Protein AF-A0A167HSF1-F1 (afdb_monomer_lite)

Foldseek 3Di:
DDDDVVVLVVVLVVQLVVLVVVLPPQPLSSQVSSQVVLVVVLVPDDPVCSVVSQVSSCVSPHDDPVRSVVVCVVCVVVQHHSSRHHQCGDPVNHNVDPDD

Secondary structure (DSSP, 8-state):
----HHHHHHHHHHHHHHHHHHTTT-HHHHHHHHHHHHHHHHHTS-HHHHHHHHHHHGGGT---HHHHHHHHHHHHHTTB-TTSSBTTT-TT-TT-----

Sequence (100 aa):
MRFNEAAWRVLCIASANMAVKLSACSHDLYSTTFSSEIDAQVSYFPKEHRGFALQIAREWEYASAQVRAATQQWNADNGLCFHGIELGCCPAGCGSGLGD

Structure (mmCIF, N/CA/C/O backbone):
data_AF-A0A167HSF1-F1
#
_entry.id   AF-A0A167HSF1-F1
#
loop_
_atom_site.group_PDB
_atom_site.id
_atom_site.type_symbol
_atom_site.label_atom_id
_atom_site.label_alt_id
_atom_site.label_comp_id
_atom_site.label_asym_id
_atom_site.label_entity_id
_atom_site.label_seq_id
_atom_site.pdbx_PDB_ins_code
_atom_site.Cartn_x
_atom_site.Cartn_y
_atom_site.Cartn_z
_atom_site.occupancy
_atom_site.B_iso_or_equiv
_atom_site.auth_seq_id
_atom_site.auth_comp_id
_atom_site.auth_asym_id
_atom_site.auth_atom_id
_atom_site.pdbx_PDB_model_num
ATOM 1 N N . MET A 1 1 ? -15.501 -1.965 21.349 1.00 65.06 1 MET A N 1
ATOM 2 C CA . MET A 1 1 ? -14.063 -1.607 21.417 1.00 65.06 1 MET A CA 1
ATOM 3 C C . MET A 1 1 ? -13.847 -0.355 20.574 1.00 65.06 1 MET A C 1
ATOM 5 O O . MET A 1 1 ? -14.375 -0.309 19.471 1.00 65.06 1 MET A O 1
ATOM 9 N N . ARG A 1 2 ? -13.170 0.679 21.093 1.00 86.81 2 ARG A N 1
ATOM 10 C CA . ARG A 1 2 ? -12.974 1.962 20.388 1.00 86.81 2 ARG A CA 1
ATOM 11 C C . ARG A 1 2 ? -11.765 1.877 19.450 1.00 86.81 2 ARG A C 1
ATOM 13 O O . ARG A 1 2 ? -10.728 1.366 19.860 1.00 86.81 2 ARG A O 1
ATOM 20 N N . PHE A 1 3 ? -11.897 2.389 18.228 1.00 94.75 3 PHE A N 1
ATOM 21 C CA . PHE A 1 3 ? -10.785 2.523 17.286 1.00 94.75 3 PHE A CA 1
ATOM 22 C C . PHE A 1 3 ? -9.785 3.583 17.768 1.00 94.75 3 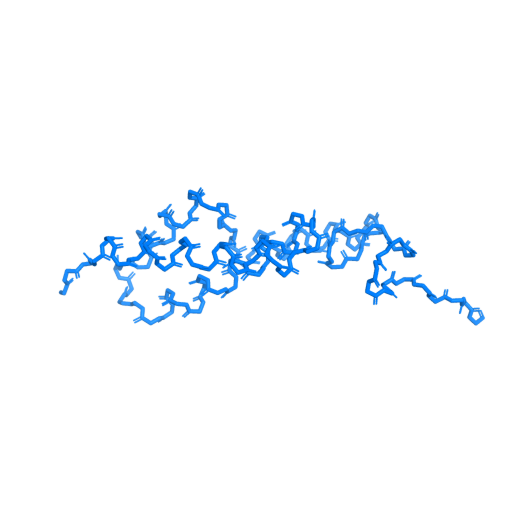PHE A C 1
ATOM 24 O O . PHE A 1 3 ? -10.189 4.673 18.178 1.00 94.75 3 PHE A O 1
ATOM 31 N N . ASN A 1 4 ? -8.488 3.272 17.723 1.00 96.50 4 ASN A N 1
ATOM 32 C CA . ASN A 1 4 ? -7.426 4.216 18.063 1.00 96.50 4 ASN A CA 1
ATOM 33 C C . ASN A 1 4 ? -6.831 4.816 16.783 1.00 96.50 4 ASN A C 1
ATOM 35 O O . ASN A 1 4 ? -5.856 4.304 16.237 1.00 96.50 4 ASN A O 1
ATOM 39 N N . GLU A 1 5 ? -7.431 5.910 16.314 1.00 97.38 5 GLU A N 1
ATOM 40 C CA . GLU A 1 5 ? -7.009 6.589 15.085 1.00 97.38 5 GLU A CA 1
ATOM 41 C C . GLU A 1 5 ? -5.572 7.114 15.153 1.00 97.38 5 GLU A C 1
ATOM 43 O O . GLU A 1 5 ? -4.826 6.970 14.188 1.00 97.38 5 GLU A O 1
ATOM 48 N N . ALA A 1 6 ? -5.154 7.673 16.291 1.00 97.94 6 ALA A N 1
ATOM 49 C CA . ALA A 1 6 ? -3.805 8.211 16.440 1.00 97.94 6 ALA A CA 1
ATOM 50 C C . ALA A 1 6 ? -2.741 7.114 16.272 1.00 97.94 6 ALA A C 1
ATOM 52 O O . ALA A 1 6 ? -1.778 7.295 15.530 1.00 97.94 6 ALA A O 1
ATOM 53 N N . ALA A 1 7 ? -2.946 5.952 16.902 1.00 97.81 7 ALA A N 1
ATOM 54 C CA . ALA A 1 7 ? -2.046 4.812 16.736 1.00 97.81 7 ALA A CA 1
ATOM 55 C C . ALA A 1 7 ? -2.049 4.284 15.293 1.00 97.81 7 ALA A C 1
ATOM 57 O O . ALA A 1 7 ? -0.989 3.964 14.758 1.00 97.81 7 ALA A O 1
ATOM 58 N N . TRP A 1 8 ? -3.218 4.240 14.646 1.00 98.38 8 TRP A N 1
ATOM 59 C CA . TRP A 1 8 ? -3.321 3.813 13.252 1.00 98.38 8 TRP A CA 1
ATOM 60 C C . TRP A 1 8 ? -2.562 4.741 12.299 1.00 98.38 8 TRP A C 1
ATOM 62 O O . TRP A 1 8 ? -1.789 4.268 11.473 1.00 98.38 8 TRP A O 1
ATOM 72 N N . ARG A 1 9 ? -2.696 6.062 12.462 1.00 98.62 9 ARG A N 1
ATOM 73 C CA . ARG A 1 9 ? -1.960 7.052 11.660 1.00 98.62 9 ARG A CA 1
ATOM 74 C C . ARG A 1 9 ? -0.444 6.920 11.827 1.00 98.62 9 ARG A C 1
ATOM 76 O O . ARG A 1 9 ? 0.276 6.985 10.837 1.00 98.62 9 ARG A O 1
ATOM 83 N N . VAL A 1 10 ? 0.046 6.685 13.049 1.00 98.62 10 VAL A N 1
ATOM 84 C CA . VAL A 1 10 ? 1.482 6.435 13.299 1.00 98.62 10 VAL A CA 1
ATOM 85 C C . VAL A 1 10 ? 1.966 5.194 12.547 1.00 98.62 10 VAL A C 1
ATOM 87 O O . VAL A 1 10 ? 3.037 5.230 11.940 1.00 98.62 10 VAL A O 1
ATOM 90 N N . LEU A 1 11 ? 1.170 4.123 12.538 1.00 98.50 11 LEU A N 1
ATOM 91 C CA . LEU A 1 11 ? 1.473 2.923 11.763 1.00 98.50 11 LEU A CA 1
ATOM 92 C C . LEU A 1 11 ? 1.484 3.224 10.259 1.00 98.50 11 LEU A C 1
ATOM 94 O O . LEU A 1 11 ? 2.458 2.875 9.601 1.00 98.50 11 LEU A O 1
ATOM 98 N N . CYS A 1 12 ? 0.481 3.928 9.721 1.00 98.69 12 CYS A N 1
ATOM 99 C CA . CYS A 1 12 ? 0.462 4.305 8.303 1.00 98.69 12 CYS A CA 1
ATOM 100 C C . CYS A 1 12 ? 1.712 5.103 7.902 1.00 98.69 12 CYS A C 1
ATOM 102 O O . CYS A 1 12 ? 2.326 4.791 6.886 1.00 98.69 12 CYS A O 1
ATOM 104 N N . ILE A 1 13 ? 2.142 6.068 8.722 1.00 98.75 13 ILE A N 1
ATOM 105 C CA . ILE A 1 13 ? 3.375 6.836 8.487 1.00 98.75 13 ILE A CA 1
ATOM 106 C C . ILE A 1 13 ? 4.600 5.913 8.460 1.00 98.75 13 ILE A C 1
ATOM 108 O O . ILE A 1 13 ? 5.448 6.032 7.575 1.00 98.75 13 ILE A O 1
ATOM 112 N N . ALA A 1 14 ? 4.711 4.988 9.417 1.00 98.62 14 ALA A N 1
ATOM 113 C CA . ALA A 1 14 ? 5.828 4.049 9.472 1.00 98.62 14 ALA A CA 1
ATOM 114 C C . ALA A 1 14 ? 5.855 3.120 8.245 1.00 98.62 14 ALA A C 1
ATOM 116 O O . ALA A 1 14 ? 6.905 2.977 7.612 1.00 98.62 14 ALA A O 1
ATOM 117 N N . SER A 1 15 ? 4.708 2.551 7.867 1.00 98.56 15 SER A N 1
ATOM 118 C CA . SER A 1 15 ? 4.566 1.690 6.688 1.00 98.56 15 SER A CA 1
ATOM 119 C C . SER A 1 15 ? 4.859 2.445 5.391 1.00 98.56 15 SER A C 1
ATOM 121 O O . SER A 1 15 ? 5.575 1.923 4.539 1.00 98.56 15 SER A O 1
ATOM 123 N N . ALA A 1 16 ? 4.389 3.688 5.251 1.00 98.56 16 ALA A N 1
ATOM 124 C CA . ALA A 1 16 ? 4.671 4.525 4.085 1.00 98.56 16 ALA A CA 1
ATOM 125 C C . ALA A 1 16 ? 6.169 4.850 3.977 1.00 98.56 16 ALA A C 1
ATOM 127 O O . ALA A 1 16 ? 6.770 4.674 2.919 1.00 98.56 16 ALA A O 1
ATOM 128 N N . ASN A 1 17 ? 6.817 5.226 5.084 1.00 98.25 17 ASN A N 1
ATOM 129 C CA . ASN A 1 17 ? 8.261 5.477 5.113 1.00 98.25 17 ASN A CA 1
ATOM 130 C C . ASN A 1 17 ? 9.084 4.234 4.744 1.00 98.25 17 ASN A C 1
ATOM 132 O O . ASN A 1 17 ? 10.121 4.349 4.088 1.00 98.25 17 ASN A O 1
ATOM 136 N N . MET A 1 18 ? 8.646 3.046 5.166 1.00 97.94 18 MET A N 1
ATOM 137 C CA . MET A 1 18 ? 9.274 1.789 4.759 1.00 97.94 18 MET A CA 1
ATOM 138 C C . MET A 1 18 ? 9.058 1.507 3.271 1.00 97.94 18 MET A C 1
ATOM 140 O O . MET A 1 18 ? 10.019 1.186 2.576 1.00 97.94 18 MET A O 1
ATOM 144 N N . ALA A 1 19 ? 7.838 1.697 2.765 1.00 97.62 19 ALA A N 1
ATOM 145 C CA . ALA A 1 19 ? 7.527 1.521 1.351 1.00 97.62 19 ALA A CA 1
ATOM 146 C C . ALA A 1 19 ? 8.349 2.466 0.459 1.00 97.62 19 ALA A C 1
ATOM 148 O O . ALA A 1 19 ? 8.896 2.016 -0.541 1.00 97.62 19 ALA A O 1
ATOM 149 N N . VAL A 1 20 ? 8.537 3.734 0.849 1.00 97.00 20 VAL A N 1
ATOM 150 C CA . VAL A 1 20 ? 9.404 4.683 0.123 1.00 97.00 20 VAL A CA 1
ATOM 151 C C . VAL A 1 20 ? 10.826 4.136 -0.009 1.00 97.00 20 VAL A C 1
ATOM 153 O O . VAL A 1 20 ? 11.375 4.123 -1.108 1.00 97.00 20 VAL A O 1
ATOM 156 N N . LYS A 1 21 ? 11.414 3.620 1.077 1.00 95.62 21 LYS A N 1
ATOM 157 C CA . LYS A 1 21 ? 12.781 3.067 1.056 1.00 95.62 21 LYS A CA 1
ATOM 158 C C . LYS A 1 21 ? 12.910 1.840 0.156 1.00 95.62 21 LYS A C 1
ATOM 160 O O . LYS A 1 21 ? 13.946 1.656 -0.471 1.00 95.62 21 LYS A O 1
ATOM 165 N N . LEU A 1 22 ? 11.871 1.009 0.108 1.00 91.94 22 LEU A N 1
ATOM 166 C CA . LEU A 1 22 ? 11.843 -0.220 -0.687 1.00 91.94 22 LEU A CA 1
ATOM 167 C C . LEU A 1 22 ? 11.437 0.020 -2.146 1.00 91.94 22 LEU A C 1
ATOM 169 O O . LEU A 1 22 ? 11.649 -0.848 -2.984 1.00 91.94 22 LEU A O 1
ATOM 173 N N . SER A 1 23 ? 10.878 1.190 -2.456 1.00 91.62 23 SER A N 1
ATOM 174 C CA . SER A 1 23 ? 10.298 1.476 -3.767 1.00 91.62 23 SER A CA 1
ATOM 175 C C . SER A 1 23 ? 11.315 1.671 -4.888 1.00 91.62 23 SER A C 1
ATOM 177 O O . SER A 1 23 ? 10.926 1.613 -6.048 1.00 91.62 23 SER A O 1
ATOM 179 N N . ALA A 1 24 ? 12.589 1.942 -4.580 1.00 84.62 24 ALA A N 1
ATOM 180 C CA . ALA A 1 24 ? 13.588 2.343 -5.578 1.00 84.62 24 ALA A CA 1
ATOM 181 C C . ALA A 1 24 ? 13.064 3.435 -6.548 1.00 84.62 24 ALA A C 1
ATOM 183 O O . ALA A 1 24 ? 13.348 3.403 -7.743 1.00 84.62 24 ALA A O 1
ATOM 184 N N . CYS A 1 25 ? 12.271 4.382 -6.025 1.00 85.88 25 CYS A N 1
ATOM 185 C CA . CYS A 1 25 ? 11.571 5.444 -6.764 1.00 85.88 25 CYS A CA 1
ATOM 186 C C . CYS A 1 25 ? 10.440 4.988 -7.711 1.00 85.88 25 CYS A C 1
ATOM 188 O O . CYS A 1 25 ? 9.911 5.814 -8.452 1.00 85.88 25 CYS A O 1
ATOM 190 N N . SER A 1 26 ? 10.023 3.720 -7.678 1.00 91.44 26 SER A N 1
ATOM 191 C CA . SER A 1 26 ? 8.829 3.239 -8.381 1.00 91.44 26 SER A CA 1
ATOM 192 C C . SER A 1 26 ? 7.556 3.493 -7.570 1.00 91.44 26 SER A C 1
ATOM 194 O O . SER A 1 26 ? 7.409 3.027 -6.436 1.00 91.44 26 SER A O 1
ATOM 196 N N . HIS A 1 27 ? 6.594 4.182 -8.185 1.00 93.31 27 HIS A N 1
ATOM 197 C CA . HIS A 1 27 ? 5.271 4.398 -7.597 1.00 93.31 27 HIS A CA 1
ATOM 198 C C . HIS A 1 27 ? 4.492 3.089 -7.417 1.00 93.31 27 HIS A C 1
ATOM 200 O O . HIS A 1 27 ? 3.946 2.841 -6.342 1.00 93.31 27 HIS A O 1
ATOM 206 N N . ASP A 1 28 ? 4.528 2.196 -8.404 1.00 93.50 28 ASP A N 1
ATOM 207 C CA . ASP A 1 28 ? 3.833 0.906 -8.343 1.00 93.50 28 ASP A CA 1
ATOM 208 C C . ASP A 1 28 ? 4.381 0.007 -7.236 1.00 93.50 28 ASP A C 1
ATOM 210 O O . ASP A 1 28 ? 3.620 -0.669 -6.530 1.00 93.50 28 ASP A O 1
ATOM 214 N N . LEU A 1 29 ? 5.704 0.023 -7.043 1.00 93.62 29 LEU A N 1
ATOM 215 C CA . LEU A 1 29 ? 6.341 -0.720 -5.965 1.00 93.62 29 LEU A CA 1
ATOM 216 C C . LEU A 1 29 ? 6.027 -0.101 -4.602 1.00 93.62 29 LEU A C 1
ATOM 218 O O . LEU A 1 29 ? 5.748 -0.844 -3.657 1.00 93.62 29 LEU A O 1
ATOM 222 N N . TYR A 1 30 ? 6.001 1.232 -4.497 1.00 97.06 30 TYR A N 1
ATOM 223 C CA . TYR A 1 30 ? 5.520 1.921 -3.298 1.00 97.06 30 TYR A CA 1
ATOM 224 C C . TYR A 1 30 ? 4.078 1.508 -2.969 1.00 97.06 30 TYR A C 1
ATOM 226 O O . TYR A 1 30 ? 3.827 0.983 -1.881 1.00 97.06 30 TYR A O 1
ATOM 234 N N . SER A 1 31 ? 3.150 1.671 -3.917 1.00 96.81 31 SER A N 1
ATOM 235 C CA . SER A 1 31 ? 1.723 1.403 -3.720 1.00 96.81 31 SER A CA 1
ATOM 236 C C . SER A 1 31 ? 1.476 -0.062 -3.363 1.00 96.81 31 SER A C 1
ATOM 238 O O . SER A 1 31 ? 0.719 -0.363 -2.436 1.00 96.81 31 SER A O 1
ATOM 240 N N . THR A 1 32 ? 2.178 -0.987 -4.023 1.00 96.31 32 THR A N 1
ATOM 241 C CA . THR A 1 32 ? 2.104 -2.422 -3.725 1.00 96.31 32 THR A CA 1
ATOM 242 C C . THR A 1 32 ? 2.622 -2.744 -2.330 1.00 96.31 32 THR A C 1
ATOM 244 O O . THR A 1 32 ? 1.948 -3.460 -1.589 1.00 96.31 32 THR A O 1
ATOM 247 N N . THR A 1 33 ? 3.782 -2.205 -1.956 1.00 97.12 33 THR A N 1
ATOM 248 C CA . THR A 1 33 ? 4.418 -2.481 -0.661 1.00 97.12 33 THR A CA 1
ATOM 249 C C . THR A 1 33 ? 3.594 -1.914 0.488 1.00 97.12 33 THR A C 1
ATOM 251 O O . THR A 1 33 ? 3.242 -2.644 1.414 1.00 97.12 33 THR A O 1
ATOM 254 N N . PHE A 1 34 ? 3.236 -0.630 0.407 1.00 98.62 34 PHE A N 1
ATOM 255 C CA . PHE A 1 34 ? 2.429 0.037 1.421 1.00 98.62 34 PHE A CA 1
ATOM 256 C C . PHE A 1 34 ? 1.071 -0.648 1.582 1.00 98.62 34 PHE A C 1
ATOM 258 O O . PHE A 1 34 ? 0.690 -1.018 2.691 1.00 98.62 34 PHE A O 1
ATOM 265 N N . SER A 1 35 ? 0.356 -0.877 0.478 1.00 98.62 35 SER A N 1
ATOM 266 C CA . SER A 1 35 ? -1.007 -1.402 0.555 1.00 98.62 35 SER A CA 1
ATOM 267 C C . SER A 1 35 ? -1.060 -2.846 1.041 1.00 98.62 35 SER A C 1
ATOM 269 O O . SER A 1 35 ? -1.966 -3.180 1.797 1.00 98.62 35 SER A O 1
ATOM 271 N N . SER A 1 36 ? -0.081 -3.687 0.684 1.00 98.25 36 SER A N 1
ATOM 272 C CA . SER A 1 36 ? 0.020 -5.049 1.230 1.00 98.25 36 SER A CA 1
ATOM 273 C C . SER A 1 36 ? 0.227 -5.058 2.747 1.00 98.25 36 SER A C 1
ATOM 275 O O . SER A 1 36 ? -0.382 -5.872 3.438 1.00 98.25 36 SER A O 1
ATOM 277 N N . GLU A 1 37 ? 1.054 -4.153 3.278 1.00 98.56 37 GLU A N 1
ATOM 278 C CA . GLU A 1 37 ? 1.244 -4.024 4.727 1.00 98.56 37 GLU A CA 1
ATOM 279 C C . GLU A 1 37 ? -0.047 -3.551 5.409 1.00 98.56 37 GLU A C 1
ATOM 281 O O . GLU A 1 37 ? -0.473 -4.120 6.412 1.00 98.56 37 GLU A O 1
ATOM 286 N N . ILE A 1 38 ? -0.730 -2.556 4.834 1.00 98.75 38 ILE A N 1
ATOM 287 C 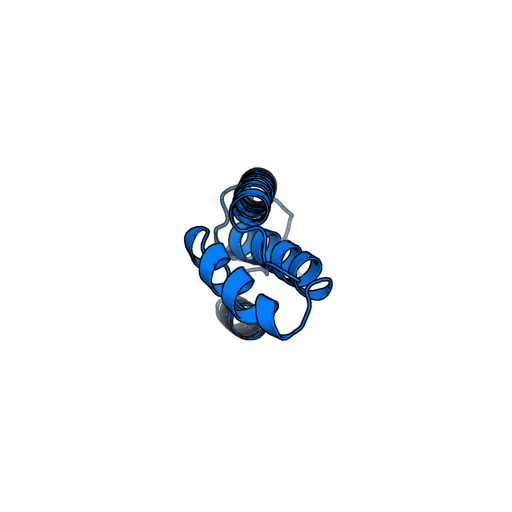CA . ILE A 1 38 ? -2.019 -2.085 5.352 1.00 98.75 38 ILE A CA 1
ATOM 288 C C . ILE A 1 38 ? -3.072 -3.200 5.335 1.00 98.75 38 ILE A C 1
ATOM 290 O O . ILE A 1 38 ? -3.766 -3.381 6.336 1.00 98.75 38 ILE A O 1
ATOM 294 N N . ASP A 1 39 ? -3.166 -3.978 4.254 1.00 98.62 39 ASP A N 1
ATOM 295 C CA . ASP A 1 39 ? -4.066 -5.133 4.152 1.00 98.62 39 ASP A CA 1
ATOM 296 C C . ASP A 1 39 ? -3.811 -6.137 5.291 1.00 98.62 39 ASP A C 1
ATOM 298 O O . ASP A 1 39 ? -4.750 -6.585 5.962 1.00 98.62 39 ASP A O 1
ATOM 302 N N . ALA A 1 40 ? -2.536 -6.445 5.560 1.00 98.44 40 ALA A N 1
ATOM 303 C CA . ALA A 1 40 ? -2.138 -7.344 6.638 1.00 98.44 40 ALA A CA 1
ATOM 304 C C . ALA A 1 40 ? -2.546 -6.797 8.013 1.00 98.44 40 ALA A C 1
ATOM 306 O O . ALA A 1 40 ? -3.147 -7.517 8.811 1.00 98.44 40 ALA A O 1
ATOM 307 N N . GLN A 1 41 ? -2.299 -5.515 8.281 1.00 98.25 41 GLN A N 1
ATOM 308 C CA . GLN A 1 41 ? -2.609 -4.886 9.567 1.00 98.25 41 GLN A CA 1
ATOM 309 C C . GLN A 1 41 ? -4.120 -4.752 9.804 1.00 98.25 41 GLN A C 1
ATOM 311 O O . GLN A 1 41 ? -4.626 -5.090 10.877 1.00 98.25 41 GLN A O 1
ATOM 316 N N . VAL A 1 42 ? -4.877 -4.349 8.780 1.00 97.94 42 VAL A N 1
ATOM 317 C CA . VAL A 1 42 ? -6.342 -4.241 8.847 1.00 97.94 42 VAL A CA 1
ATOM 318 C C . VAL A 1 42 ? -7.006 -5.603 9.059 1.00 97.94 42 VAL A C 1
ATOM 320 O O . VAL A 1 42 ? -8.085 -5.677 9.659 1.00 97.94 42 VAL A O 1
ATOM 323 N N .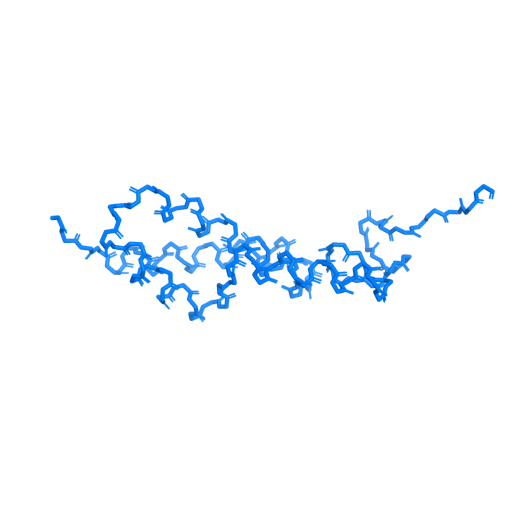 SER A 1 43 ? -6.372 -6.701 8.634 1.00 97.56 43 SER A N 1
ATOM 324 C CA . SER A 1 43 ? -6.898 -8.054 8.846 1.00 97.56 43 SER A CA 1
ATOM 325 C C . SER A 1 43 ? -7.083 -8.404 10.333 1.00 97.56 43 SER A C 1
ATOM 327 O O . SER A 1 43 ? -8.007 -9.153 10.667 1.00 97.56 43 SER A O 1
ATOM 329 N N . TYR A 1 44 ? -6.299 -7.789 11.229 1.00 96.31 44 TYR A N 1
ATOM 330 C CA . TYR A 1 44 ? -6.400 -7.969 12.681 1.00 96.31 44 TYR A CA 1
ATOM 331 C C . TYR A 1 44 ? -7.497 -7.120 13.336 1.00 96.31 44 TYR A C 1
ATOM 333 O O . TYR A 1 44 ? -7.851 -7.354 14.492 1.00 96.31 44 TYR A O 1
ATOM 341 N N . PHE A 1 45 ? -8.069 -6.140 12.629 1.00 96.62 45 PHE A N 1
ATOM 342 C CA . PHE A 1 45 ? -9.123 -5.298 13.189 1.00 96.62 45 PHE A CA 1
ATOM 343 C C . PHE A 1 45 ? -10.496 -5.987 13.163 1.00 96.62 45 PHE A C 1
ATOM 345 O O . PHE A 1 45 ? -10.802 -6.743 12.225 1.00 96.62 45 PHE A O 1
ATOM 352 N N . PRO A 1 46 ? -11.371 -5.680 14.147 1.00 96.69 46 PRO A N 1
ATOM 353 C CA . PRO A 1 46 ? -12.797 -5.981 14.062 1.00 96.69 46 PRO A CA 1
ATOM 354 C C . PRO A 1 46 ? -13.390 -5.465 12.749 1.00 96.69 46 PRO A C 1
ATOM 356 O O . PRO A 1 46 ? -12.998 -4.398 12.268 1.00 96.69 46 PRO A O 1
ATOM 359 N N . LYS A 1 47 ? -14.337 -6.213 12.167 1.00 96.31 47 LYS A N 1
ATOM 360 C CA . LYS A 1 47 ? -14.906 -5.908 10.842 1.00 96.31 47 LYS A CA 1
ATOM 361 C C . LYS A 1 47 ? -15.462 -4.485 10.758 1.00 96.31 47 LYS A C 1
ATOM 363 O O . LYS A 1 47 ? -15.276 -3.849 9.725 1.00 96.31 47 LYS A O 1
ATOM 368 N N . GLU A 1 48 ? -16.072 -3.975 11.831 1.00 95.94 48 GLU A N 1
ATOM 369 C CA . GLU A 1 48 ? -16.621 -2.616 11.866 1.00 95.94 48 GLU A CA 1
ATOM 370 C C . GLU A 1 48 ? -15.564 -1.508 11.705 1.00 95.94 48 GLU A C 1
ATOM 372 O O . GLU A 1 48 ? -15.885 -0.429 11.216 1.00 95.94 48 GLU A O 1
ATOM 377 N N . HIS A 1 49 ? -14.299 -1.772 12.053 1.00 96.75 49 HIS A N 1
ATOM 378 C CA . HIS A 1 49 ? -13.221 -0.776 12.008 1.00 96.75 49 HIS A CA 1
ATOM 379 C C . HIS A 1 49 ? -12.403 -0.820 10.719 1.00 96.75 49 HIS A C 1
ATOM 381 O O . HIS A 1 49 ? -11.704 0.141 10.402 1.00 96.75 49 HIS A O 1
ATOM 387 N N . ARG A 1 50 ? -12.490 -1.912 9.949 1.00 97.56 50 ARG A N 1
ATOM 388 C CA . ARG A 1 50 ? -11.658 -2.114 8.751 1.00 97.56 50 ARG A CA 1
ATOM 389 C C . ARG A 1 50 ? -11.888 -1.043 7.693 1.00 97.56 50 ARG A C 1
ATOM 391 O O . ARG A 1 50 ? -10.928 -0.496 7.165 1.00 97.56 50 ARG A O 1
ATOM 398 N N . GLY A 1 51 ? -13.150 -0.715 7.414 1.00 97.69 51 GLY A N 1
ATOM 399 C CA . GLY A 1 51 ? -13.494 0.307 6.421 1.00 97.69 51 GLY A CA 1
ATOM 400 C C . GLY A 1 51 ? -12.920 1.680 6.777 1.00 97.69 51 GLY A C 1
ATOM 401 O O . GLY A 1 51 ? -12.328 2.339 5.926 1.00 97.69 51 GLY A O 1
ATOM 402 N N . PHE A 1 52 ? -13.023 2.069 8.049 1.00 97.75 52 PHE A N 1
ATOM 403 C CA . PHE A 1 52 ? -12.485 3.338 8.537 1.00 97.75 52 PHE A CA 1
ATOM 404 C C . PHE A 1 52 ? -10.948 3.372 8.507 1.00 97.75 52 PHE A C 1
ATOM 406 O O . PHE A 1 52 ? -10.360 4.351 8.053 1.00 97.75 52 PHE A O 1
ATOM 413 N N . ALA A 1 53 ? -10.289 2.275 8.894 1.00 98.50 53 ALA A N 1
ATOM 414 C CA . ALA A 1 53 ? -8.834 2.148 8.807 1.00 98.50 53 ALA A CA 1
ATOM 415 C C . ALA A 1 53 ? -8.321 2.299 7.363 1.00 98.50 53 ALA A C 1
ATOM 417 O O . ALA A 1 53 ? -7.391 3.068 7.111 1.00 98.50 53 ALA A O 1
ATOM 418 N N . LEU A 1 54 ? -8.968 1.624 6.406 1.00 98.56 54 LEU A N 1
ATOM 419 C CA . LEU A 1 54 ? -8.633 1.739 4.984 1.00 98.56 54 LEU A CA 1
ATOM 420 C C . LEU A 1 54 ? -8.898 3.144 4.435 1.00 98.56 54 LEU A C 1
ATOM 422 O O . LEU A 1 54 ? -8.143 3.610 3.588 1.00 98.56 54 LEU A O 1
ATOM 426 N N . GLN A 1 55 ? -9.940 3.832 4.910 1.00 98.50 55 GLN A N 1
ATOM 427 C CA . GLN A 1 55 ? -10.210 5.215 4.516 1.00 98.50 55 GLN A CA 1
ATOM 428 C C . GLN A 1 55 ? -9.077 6.156 4.940 1.00 98.50 55 GLN A C 1
ATOM 430 O O . GLN A 1 55 ? -8.636 6.952 4.120 1.00 98.50 55 GLN A O 1
ATOM 435 N N . ILE A 1 56 ? -8.577 6.037 6.174 1.00 98.56 56 ILE A N 1
ATOM 436 C CA . ILE A 1 56 ? -7.430 6.827 6.651 1.00 98.56 56 ILE A CA 1
ATOM 437 C C . ILE A 1 56 ? -6.171 6.500 5.839 1.00 98.56 56 ILE A C 1
ATOM 439 O O . ILE A 1 56 ? -5.447 7.400 5.429 1.00 98.56 56 ILE A O 1
ATOM 443 N N . ALA A 1 57 ? -5.926 5.219 5.546 1.00 98.69 57 ALA A N 1
ATOM 444 C CA . ALA A 1 57 ? -4.741 4.799 4.798 1.00 98.69 57 ALA A CA 1
ATOM 445 C C . ALA A 1 57 ? -4.684 5.370 3.364 1.00 98.69 57 ALA A C 1
ATOM 447 O O . ALA A 1 57 ? -3.602 5.459 2.785 1.00 98.69 57 ALA A O 1
ATOM 448 N N . ARG A 1 58 ? -5.816 5.809 2.790 1.00 98.44 58 ARG A N 1
ATOM 449 C CA . ARG A 1 58 ? -5.846 6.484 1.478 1.00 98.44 58 ARG A CA 1
ATOM 450 C C . ARG A 1 58 ? -5.109 7.823 1.466 1.00 98.44 58 ARG A C 1
ATOM 452 O O . ARG A 1 58 ? -4.708 8.249 0.391 1.00 98.44 58 ARG A O 1
ATOM 459 N N . GLU A 1 59 ? -4.877 8.452 2.620 1.00 98.38 59 GLU A N 1
ATOM 460 C CA . GLU A 1 59 ? -4.023 9.648 2.723 1.00 98.38 59 GLU A CA 1
ATOM 461 C C . GLU A 1 59 ? -2.565 9.369 2.303 1.00 98.38 59 GLU A C 1
ATOM 463 O O . GLU A 1 59 ? -1.855 10.290 1.914 1.00 98.38 59 GLU A O 1
ATOM 468 N N . TRP A 1 60 ? -2.140 8.101 2.328 1.00 98.44 60 TRP A N 1
ATOM 469 C CA . TRP A 1 60 ? -0.835 7.621 1.855 1.00 98.44 60 TRP A CA 1
ATOM 470 C C . TRP A 1 60 ? -0.952 6.763 0.588 1.00 98.44 60 TRP A C 1
ATOM 472 O O . TRP A 1 60 ? -0.077 5.945 0.309 1.00 98.44 60 TRP A O 1
ATOM 482 N N . GLU A 1 61 ? -2.033 6.946 -0.175 1.00 97.75 61 GLU A N 1
ATOM 483 C CA . GLU A 1 61 ? -2.272 6.284 -1.465 1.00 97.75 61 GLU A CA 1
ATOM 484 C C . GLU A 1 61 ? -2.488 4.764 -1.380 1.00 97.75 61 GLU A C 1
ATOM 486 O O . GLU A 1 61 ? -2.140 4.014 -2.294 1.00 97.75 61 GLU A O 1
ATOM 491 N N . TYR A 1 62 ? -3.111 4.291 -0.295 1.00 98.69 62 TYR A N 1
ATOM 492 C CA . TYR A 1 62 ? -3.582 2.907 -0.220 1.00 98.69 62 TYR A CA 1
ATOM 493 C C . TYR A 1 62 ? -4.443 2.536 -1.444 1.00 98.69 62 TYR A C 1
ATOM 495 O O . TYR A 1 62 ? -5.463 3.176 -1.726 1.00 98.69 62 TYR A O 1
ATOM 503 N N . ALA A 1 63 ? -4.071 1.438 -2.103 1.00 98.25 63 ALA A N 1
ATOM 504 C CA . ALA A 1 63 ? -4.783 0.827 -3.214 1.00 98.25 63 ALA A CA 1
ATOM 505 C C . ALA A 1 63 ? -5.256 -0.582 -2.834 1.00 98.25 63 ALA A C 1
ATOM 507 O O . ALA A 1 63 ? -4.485 -1.417 -2.358 1.00 98.25 63 ALA A O 1
ATOM 508 N N . SER A 1 64 ? -6.534 -0.877 -3.087 1.00 97.88 64 SER A N 1
ATOM 509 C CA . SER A 1 64 ? -7.080 -2.208 -2.807 1.00 97.88 64 SER A CA 1
ATOM 510 C C . SER A 1 64 ? -6.370 -3.285 -3.627 1.00 97.88 64 SER A C 1
ATOM 512 O O . SER A 1 64 ? -5.887 -3.024 -4.729 1.00 97.88 64 SER A O 1
ATOM 514 N N . ALA A 1 65 ? -6.372 -4.525 -3.131 1.00 96.81 65 ALA A N 1
ATOM 515 C CA . ALA A 1 65 ? -5.820 -5.666 -3.863 1.00 96.81 65 ALA A CA 1
ATOM 516 C C . ALA A 1 65 ? -6.362 -5.780 -5.304 1.00 96.81 65 ALA A C 1
ATOM 518 O O . ALA A 1 65 ? -5.611 -6.110 -6.216 1.00 96.81 65 ALA A O 1
ATOM 519 N N . GLN A 1 66 ? -7.639 -5.447 -5.529 1.00 97.56 66 GLN A N 1
ATOM 520 C CA . GLN A 1 66 ? -8.236 -5.442 -6.868 1.00 97.56 66 GLN A CA 1
ATOM 521 C C . GLN A 1 66 ? -7.644 -4.354 -7.773 1.00 97.56 66 GLN A C 1
ATOM 523 O O . GLN A 1 66 ? -7.318 -4.642 -8.920 1.00 97.56 66 GLN A O 1
ATOM 528 N N . VAL A 1 67 ? -7.491 -3.123 -7.270 1.00 97.44 67 VAL A N 1
ATOM 529 C CA . VAL A 1 67 ? -6.878 -2.027 -8.041 1.00 97.44 67 VAL A CA 1
ATOM 530 C C . VAL A 1 67 ? -5.436 -2.377 -8.382 1.00 97.44 67 VAL A C 1
ATOM 532 O O . VAL A 1 67 ? -5.043 -2.271 -9.537 1.00 97.44 67 VAL A O 1
ATOM 535 N N . ARG A 1 68 ? -4.677 -2.890 -7.408 1.00 96.75 68 ARG A N 1
ATOM 536 C CA . ARG A 1 68 ? -3.292 -3.316 -7.632 1.00 96.75 68 ARG A CA 1
ATOM 537 C C . ARG A 1 68 ? -3.196 -4.434 -8.665 1.00 96.75 68 ARG A C 1
ATOM 539 O O . ARG A 1 68 ? -2.350 -4.359 -9.542 1.00 96.75 68 ARG A O 1
ATOM 546 N N . ALA A 1 69 ? -4.077 -5.434 -8.616 1.00 96.81 69 ALA A N 1
ATOM 547 C CA . ALA A 1 69 ? -4.108 -6.497 -9.622 1.00 96.81 69 ALA A CA 1
ATOM 548 C C . ALA A 1 69 ? -4.406 -5.957 -11.033 1.00 96.81 69 ALA A C 1
ATOM 550 O O . ALA A 1 69 ? -3.774 -6.386 -11.994 1.00 96.81 69 ALA A O 1
ATOM 551 N N . ALA A 1 70 ? -5.320 -4.989 -11.158 1.00 97.62 70 ALA A N 1
ATOM 552 C CA . ALA A 1 70 ? -5.611 -4.341 -12.435 1.00 97.62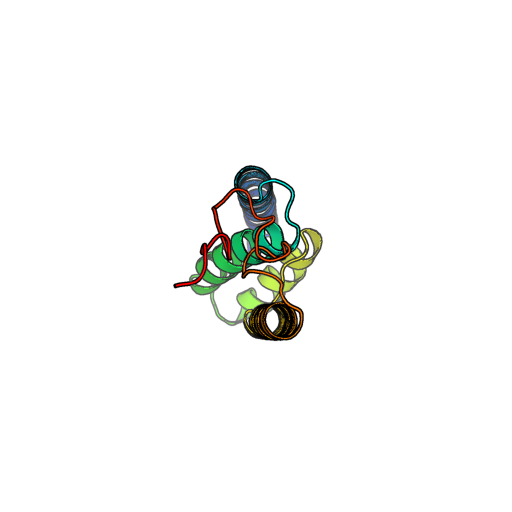 70 ALA A CA 1
ATOM 553 C C . ALA A 1 70 ? -4.408 -3.542 -12.968 1.00 97.62 70 ALA A C 1
ATOM 555 O O 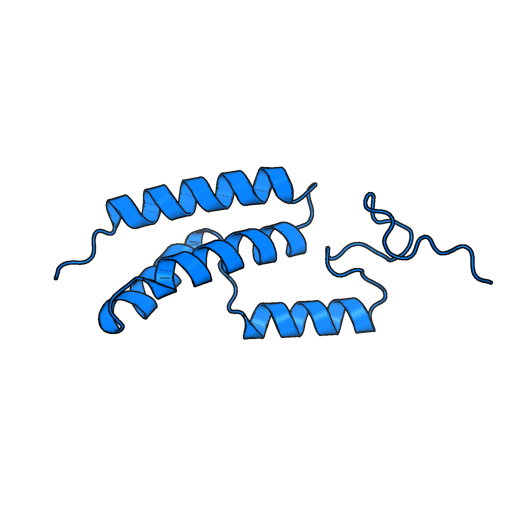. ALA A 1 70 ? -4.088 -3.655 -14.149 1.00 97.62 70 ALA A O 1
ATOM 556 N N . THR A 1 71 ? -3.703 -2.801 -12.105 1.00 96.25 71 THR A N 1
ATOM 557 C CA . THR A 1 71 ? -2.448 -2.117 -12.467 1.00 96.25 71 THR A CA 1
ATOM 558 C C . THR A 1 71 ? -1.397 -3.111 -12.954 1.00 96.25 71 THR A C 1
ATOM 560 O O . THR A 1 71 ? -0.792 -2.903 -13.997 1.00 96.25 71 THR A O 1
ATOM 563 N N . GLN A 1 72 ? -1.218 -4.228 -12.246 1.00 95.31 72 GLN A N 1
ATOM 564 C CA . GLN A 1 72 ? -0.244 -5.254 -12.624 1.00 95.31 72 GLN A CA 1
ATOM 565 C C . GLN A 1 72 ? -0.568 -5.908 -13.973 1.00 95.31 72 GLN A C 1
ATOM 567 O O . GLN A 1 72 ? 0.338 -6.152 -14.767 1.00 95.31 72 GLN A O 1
ATOM 572 N N . GLN A 1 73 ? -1.851 -6.146 -14.262 1.00 97.38 73 GLN A N 1
ATOM 573 C CA . GLN A 1 73 ? -2.266 -6.636 -15.575 1.00 97.38 73 GLN A CA 1
ATOM 574 C C . GLN A 1 73 ? -1.968 -5.608 -16.671 1.00 97.38 73 GLN A C 1
ATOM 576 O O . GLN A 1 73 ? -1.370 -5.953 -17.684 1.00 97.38 73 GLN A O 1
ATOM 581 N N . TRP A 1 74 ? -2.323 -4.340 -16.446 1.00 97.00 74 TRP A N 1
ATOM 582 C CA . TRP A 1 74 ? -2.031 -3.275 -17.402 1.00 97.00 74 TRP A CA 1
ATOM 583 C C . TRP A 1 74 ? -0.524 -3.144 -17.656 1.00 97.00 74 TRP A C 1
ATOM 585 O O . TRP A 1 74 ? -0.110 -3.038 -18.805 1.00 97.00 74 TRP A O 1
ATOM 595 N N . ASN A 1 75 ? 0.305 -3.233 -16.615 1.00 95.94 75 ASN A N 1
ATOM 596 C CA . ASN A 1 75 ? 1.761 -3.226 -16.751 1.00 95.94 75 ASN A CA 1
ATOM 597 C C . ASN A 1 75 ? 2.260 -4.355 -17.654 1.00 95.94 75 ASN A C 1
ATOM 599 O O . ASN A 1 75 ? 3.014 -4.100 -18.593 1.00 95.94 75 ASN A O 1
ATOM 603 N N .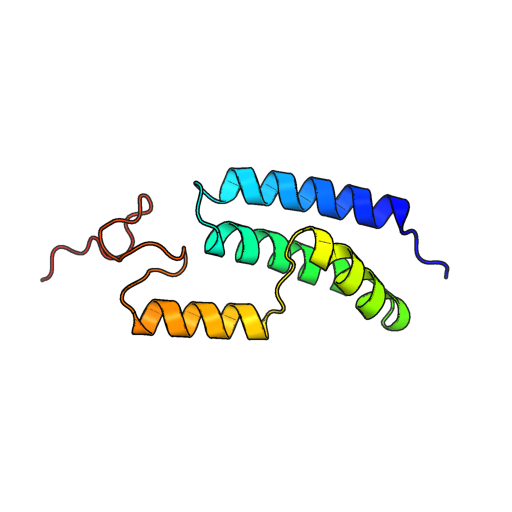 ALA A 1 76 ? 1.802 -5.584 -17.401 1.00 95.06 76 ALA A N 1
ATOM 604 C CA . ALA A 1 76 ? 2.161 -6.742 -18.211 1.00 95.06 76 ALA A CA 1
ATOM 605 C C . ALA A 1 76 ? 1.760 -6.557 -19.685 1.00 95.06 76 ALA A C 1
ATOM 607 O O . ALA A 1 76 ? 2.562 -6.833 -20.576 1.00 95.06 76 ALA A O 1
ATOM 608 N N . ASP A 1 77 ? 0.566 -6.014 -19.937 1.00 97.31 77 ASP A N 1
ATOM 609 C CA . ASP A 1 77 ? 0.057 -5.753 -21.288 1.00 97.31 77 ASP A CA 1
ATOM 610 C C . ASP A 1 77 ? 0.822 -4.625 -22.013 1.00 97.31 77 ASP A C 1
ATOM 612 O O . ASP A 1 77 ? 0.756 -4.525 -23.238 1.00 97.31 77 ASP A O 1
ATOM 616 N N . ASN A 1 78 ? 1.561 -3.782 -21.279 1.00 96.12 78 ASN A N 1
ATOM 617 C CA . ASN A 1 78 ? 2.267 -2.603 -21.799 1.00 96.12 78 ASN A CA 1
ATOM 618 C C . ASN A 1 78 ? 3.801 -2.705 -21.698 1.00 96.12 78 ASN A C 1
ATOM 620 O O . ASN A 1 78 ? 4.496 -1.700 -21.826 1.00 96.12 78 ASN A O 1
ATOM 624 N N . GLY A 1 79 ? 4.352 -3.904 -21.484 1.00 94.94 79 GLY A N 1
ATOM 625 C CA . GLY A 1 79 ? 5.806 -4.110 -21.467 1.00 94.94 79 GLY A CA 1
ATOM 626 C C . GLY A 1 79 ? 6.507 -3.545 -20.228 1.00 94.94 79 GLY A C 1
ATOM 627 O O . GLY A 1 79 ? 7.708 -3.272 -20.260 1.00 94.94 79 GLY A O 1
ATOM 628 N N . LEU A 1 80 ? 5.775 -3.381 -19.127 1.00 94.56 80 LEU A N 1
ATOM 629 C CA . LEU A 1 80 ? 6.301 -2.990 -17.825 1.00 94.56 80 LEU A CA 1
ATOM 630 C C . LEU A 1 80 ? 6.420 -4.232 -16.929 1.00 94.56 80 LEU A C 1
ATOM 632 O O . LEU A 1 80 ? 5.587 -5.138 -16.955 1.00 94.56 80 LEU A O 1
ATOM 636 N N . CYS A 1 81 ? 7.460 -4.285 -16.101 1.00 93.75 81 CYS A N 1
ATOM 637 C CA . CYS A 1 81 ? 7.579 -5.299 -15.064 1.00 93.75 81 CYS A CA 1
ATOM 638 C C . CYS A 1 81 ? 6.595 -5.032 -13.916 1.00 93.75 81 CYS A C 1
ATOM 640 O O . CYS A 1 81 ? 5.960 -3.982 -13.834 1.00 93.75 81 CYS A O 1
ATOM 642 N N . PHE A 1 82 ? 6.527 -5.954 -12.956 1.00 90.69 82 PHE A N 1
ATOM 643 C CA . PHE A 1 82 ? 5.653 -5.792 -11.792 1.00 90.69 82 PHE A CA 1
ATOM 644 C C . PHE A 1 82 ? 6.046 -4.628 -10.861 1.00 90.69 82 PHE A C 1
ATOM 646 O O . PHE A 1 82 ? 5.271 -4.225 -9.993 1.00 90.69 82 PHE A O 1
ATOM 653 N N . HIS A 1 83 ? 7.245 -4.072 -11.047 1.00 91.06 83 HIS A N 1
ATOM 654 C CA . HIS A 1 83 ? 7.684 -2.836 -10.406 1.00 91.06 83 HIS A CA 1
ATOM 655 C C . HIS A 1 83 ? 7.278 -1.579 -11.198 1.00 91.06 83 HIS A C 1
ATOM 657 O O . HIS A 1 83 ? 7.768 -0.505 -10.869 1.00 91.06 83 HIS A O 1
ATOM 663 N N . GLY A 1 84 ? 6.467 -1.677 -12.256 1.00 92.06 84 GLY A N 1
ATOM 664 C CA . GLY A 1 84 ? 6.042 -0.527 -13.067 1.00 92.06 84 GLY A CA 1
ATOM 665 C C . GLY A 1 84 ? 7.169 0.120 -13.880 1.00 92.06 84 GLY A C 1
ATOM 666 O O . GLY A 1 84 ? 7.090 1.295 -14.224 1.00 92.06 84 GLY A O 1
ATOM 667 N N . ILE A 1 85 ? 8.249 -0.619 -14.150 1.00 91.25 85 ILE A N 1
ATOM 668 C CA . ILE A 1 85 ? 9.402 -0.152 -14.935 1.00 91.25 85 ILE A CA 1
ATOM 669 C C . ILE A 1 85 ? 9.443 -0.936 -16.240 1.00 91.25 85 ILE A C 1
ATOM 671 O O . ILE A 1 85 ? 9.220 -2.145 -16.226 1.00 91.25 85 ILE A O 1
ATOM 675 N N . GLU A 1 86 ? 9.763 -0.271 -17.347 1.00 93.38 86 GLU A N 1
ATOM 676 C CA . GLU A 1 86 ? 9.945 -0.910 -18.653 1.00 93.38 86 GLU A CA 1
ATOM 677 C C . GLU A 1 86 ? 10.860 -2.140 -18.561 1.00 93.38 86 GLU A C 1
ATOM 679 O O . GLU A 1 86 ? 11.898 -2.137 -17.885 1.00 93.38 86 GLU A O 1
ATOM 684 N N . LEU A 1 87 ? 10.435 -3.230 -19.200 1.00 92.81 87 LEU A N 1
ATOM 685 C CA . LEU A 1 87 ? 11.211 -4.462 -19.273 1.00 92.81 87 LEU A CA 1
ATOM 686 C C . LEU A 1 87 ? 12.579 -4.183 -19.915 1.00 92.81 87 LEU A C 1
ATOM 688 O O . LEU A 1 87 ? 12.684 -3.473 -20.907 1.00 92.81 87 LEU A O 1
ATOM 692 N N . GLY A 1 88 ? 13.642 -4.722 -19.318 1.00 90.88 88 GLY A N 1
ATOM 693 C CA . GLY A 1 88 ? 15.028 -4.437 -19.705 1.00 90.88 88 GLY A CA 1
ATOM 694 C C . GLY A 1 88 ? 15.627 -3.191 -19.037 1.00 90.88 88 GLY A C 1
ATOM 695 O O . GLY A 1 88 ? 16.847 -3.094 -18.937 1.00 90.88 88 GLY A O 1
ATOM 696 N N . CYS A 1 89 ? 14.801 -2.288 -18.499 1.00 90.25 89 CYS A N 1
ATOM 697 C CA . CYS A 1 89 ? 15.243 -1.064 -17.815 1.00 90.25 89 CYS A CA 1
ATOM 698 C C . CYS A 1 89 ? 15.226 -1.188 -16.281 1.00 90.25 89 CYS A C 1
ATOM 700 O O . CYS A 1 89 ? 15.767 -0.338 -15.573 1.00 90.25 89 CYS A O 1
ATOM 702 N N . CYS A 1 90 ? 14.590 -2.229 -15.737 1.00 89.75 90 CYS A N 1
ATOM 703 C CA . CYS A 1 90 ? 14.445 -2.408 -14.296 1.00 89.75 90 CYS A CA 1
ATOM 704 C C . CYS A 1 90 ? 15.786 -2.776 -13.623 1.00 89.75 90 CYS A C 1
ATOM 706 O O . CYS A 1 90 ? 16.363 -3.808 -13.973 1.00 89.75 90 CYS A O 1
ATOM 708 N N . PRO A 1 91 ? 16.245 -2.040 -12.586 1.00 85.69 91 PRO A N 1
ATOM 709 C CA . PRO A 1 91 ? 17.492 -2.347 -11.871 1.00 85.69 91 PRO A CA 1
ATOM 710 C C . PRO A 1 91 ? 17.524 -3.728 -11.203 1.00 85.69 91 PRO A C 1
ATOM 712 O O . PRO A 1 91 ? 18.595 -4.261 -10.934 1.00 85.69 91 PRO A O 1
ATOM 715 N N . ALA A 1 92 ? 16.355 -4.321 -10.948 1.00 87.00 92 ALA A N 1
ATOM 716 C CA . ALA A 1 92 ? 16.233 -5.685 -10.439 1.00 87.00 92 ALA A CA 1
ATOM 717 C C . ALA A 1 92 ? 16.477 -6.768 -11.515 1.00 87.00 92 ALA A C 1
ATOM 719 O O . ALA A 1 92 ? 16.412 -7.953 -11.201 1.00 87.00 92 ALA A O 1
ATOM 720 N N . GLY A 1 93 ? 16.721 -6.388 -12.777 1.00 89.00 93 GLY A N 1
ATOM 721 C CA . GLY A 1 93 ? 16.941 -7.317 -13.891 1.00 89.00 93 GLY A CA 1
ATOM 722 C C . GLY A 1 93 ? 15.656 -7.855 -14.533 1.00 89.00 93 GLY A C 1
ATOM 723 O O . GLY A 1 93 ? 15.676 -8.882 -15.206 1.00 89.00 93 GLY A O 1
ATOM 724 N N . CYS A 1 94 ? 14.504 -7.204 -14.335 1.00 92.00 94 CYS A N 1
ATOM 725 C CA . CYS A 1 94 ? 13.265 -7.652 -14.976 1.00 92.00 94 CYS A CA 1
ATOM 726 C C . CYS A 1 94 ? 13.338 -7.459 -16.496 1.00 92.00 94 CYS A C 1
ATOM 728 O O . CYS A 1 94 ? 13.545 -6.343 -16.966 1.00 92.00 94 CYS A O 1
ATOM 730 N N . GLY A 1 95 ? 13.121 -8.530 -17.263 1.00 81.31 95 GLY A N 1
ATOM 731 C CA . GLY A 1 95 ? 13.124 -8.473 -18.728 1.00 81.31 95 GLY A CA 1
ATOM 732 C C . GLY A 1 95 ? 14.513 -8.346 -19.360 1.00 81.31 95 GLY A C 1
ATOM 733 O O . GLY A 1 95 ? 14.599 -8.193 -20.569 1.00 81.31 95 GLY A O 1
ATOM 734 N N . SER A 1 96 ? 15.601 -8.451 -18.588 1.00 72.06 96 SER A N 1
ATOM 735 C CA . SER A 1 96 ? 16.978 -8.429 -19.109 1.00 72.06 96 SER A CA 1
ATOM 736 C C . SER A 1 96 ? 17.421 -9.763 -19.727 1.00 72.06 96 SER A C 1
ATOM 738 O O . SER A 1 96 ? 18.619 -10.036 -19.806 1.00 72.06 96 SER A O 1
ATOM 740 N N . GLY A 1 97 ? 16.477 -10.628 -20.107 1.00 65.31 97 GLY A N 1
ATOM 741 C CA . GLY A 1 97 ? 16.797 -11.852 -20.825 1.00 65.31 97 GLY A CA 1
ATOM 742 C C . GLY A 1 97 ? 17.427 -11.482 -22.161 1.00 65.31 97 GLY A C 1
ATOM 743 O O . GLY A 1 97 ? 16.742 -10.982 -23.048 1.00 65.31 97 GLY A O 1
ATOM 744 N N . LEU A 1 98 ? 18.734 -11.718 -22.300 1.00 54.34 98 LEU A N 1
ATOM 745 C CA . LEU A 1 98 ? 19.296 -12.036 -23.606 1.00 54.34 98 LEU A CA 1
ATOM 746 C C . LEU A 1 98 ? 18.503 -13.252 -24.080 1.00 54.34 98 LEU A C 1
ATOM 748 O O . LEU A 1 98 ? 18.584 -14.300 -23.440 1.00 54.34 98 LEU A O 1
ATOM 752 N N . GLY A 1 99 ? 17.664 -13.055 -25.096 1.00 55.53 99 GLY A N 1
ATOM 753 C CA . GLY A 1 99 ? 16.909 -14.139 -25.704 1.00 55.53 99 GLY A CA 1
ATOM 754 C C . GLY A 1 99 ? 17.845 -15.282 -26.081 1.00 55.53 99 GLY A C 1
ATOM 755 O O . GLY A 1 99 ? 18.943 -15.053 -26.592 1.00 55.53 99 GLY A O 1
ATOM 756 N N . ASP A 1 100 ? 17.412 -16.490 -25.759 1.00 42.72 100 ASP A N 1
ATOM 757 C CA . ASP A 1 100 ? 17.771 -17.709 -26.470 1.00 42.72 100 ASP A CA 1
ATOM 758 C C . ASP A 1 100 ? 17.517 -17.581 -27.984 1.00 42.72 100 ASP A C 1
ATOM 760 O O . ASP A 1 100 ? 16.506 -16.955 -28.386 1.00 42.72 100 ASP A O 1
#

pLDDT: mean 93.43, std 9.66, range [42.72, 98.75]

Radius of gyration: 15.96 Å; chains: 1; bounding box: 36×27×48 Å

Organism: NCBI:txid1763535